Protein AF-A0A969PGB0-F1 (afdb_monomer_lite)

Structure (mmCIF, N/CA/C/O backbone):
data_AF-A0A969PGB0-F1
#
_entry.id   AF-A0A969PGB0-F1
#
loop_
_atom_site.group_PDB
_atom_site.id
_atom_site.type_symbol
_atom_site.label_atom_id
_atom_site.label_alt_id
_atom_site.label_comp_id
_atom_site.label_asym_id
_atom_site.label_entity_id
_atom_site.label_seq_id
_atom_site.pdbx_PDB_ins_code
_atom_site.Cartn_x
_atom_site.Cartn_y
_atom_site.Cartn_z
_atom_site.occupancy
_atom_site.B_iso_or_equiv
_atom_site.auth_seq_id
_atom_site.auth_comp_id
_atom_site.auth_asym_id
_atom_site.auth_atom_id
_atom_site.p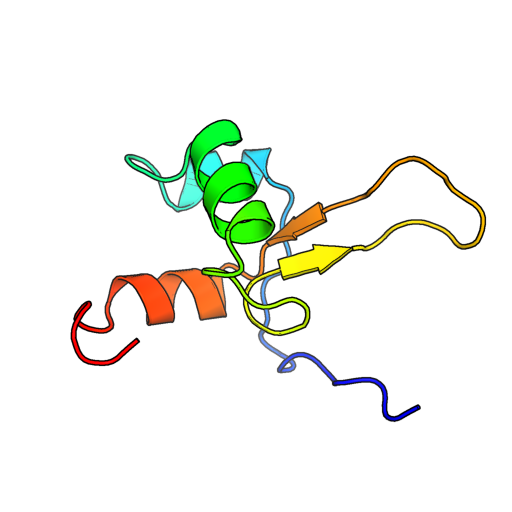dbx_PDB_model_num
ATOM 1 N N . MET A 1 1 ? -19.759 -13.084 5.096 1.00 41.84 1 MET A N 1
ATOM 2 C CA . MET A 1 1 ? -18.641 -12.433 4.374 1.00 41.84 1 MET A CA 1
ATOM 3 C C . MET A 1 1 ? -17.361 -13.206 4.664 1.00 41.84 1 MET A C 1
ATOM 5 O O . MET A 1 1 ? -16.976 -13.289 5.824 1.00 41.84 1 MET A O 1
ATOM 9 N N . LYS A 1 2 ? -16.745 -13.850 3.660 1.00 42.88 2 LYS A N 1
ATOM 10 C CA . LYS A 1 2 ? -15.472 -14.569 3.847 1.00 42.88 2 LYS A CA 1
ATOM 11 C C . LYS A 1 2 ? -14.400 -13.539 4.216 1.00 42.88 2 LYS A C 1
ATOM 1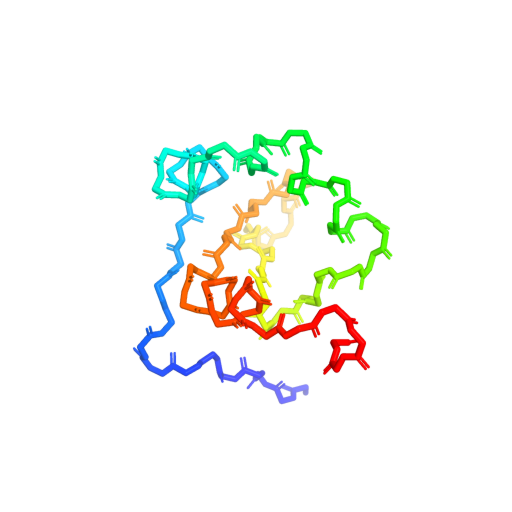3 O O . LYS A 1 2 ? -14.095 -12.679 3.394 1.00 42.88 2 LYS A O 1
ATOM 18 N N . LYS A 1 3 ? -13.858 -13.599 5.439 1.00 49.53 3 LYS A N 1
ATOM 19 C CA . LYS A 1 3 ? -12.649 -12.851 5.808 1.00 49.53 3 LYS A CA 1
ATOM 20 C C . LYS A 1 3 ? -11.565 -13.292 4.824 1.00 49.53 3 LYS A C 1
ATOM 22 O O . LYS A 1 3 ? -11.143 -14.444 4.885 1.00 49.53 3 LYS A O 1
ATOM 27 N N . ARG A 1 4 ? -11.185 -12.440 3.865 1.00 54.00 4 ARG A N 1
ATOM 28 C CA . ARG A 1 4 ? -10.003 -12.692 3.033 1.00 54.00 4 ARG A CA 1
ATOM 29 C C . ARG A 1 4 ? -8.827 -12.729 4.001 1.00 54.00 4 ARG A C 1
ATOM 31 O O . ARG A 1 4 ? -8.448 -11.702 4.554 1.00 54.00 4 ARG A O 1
ATOM 38 N N . LYS A 1 5 ? -8.370 -13.940 4.313 1.00 58.78 5 LYS A N 1
ATOM 39 C CA . LYS A 1 5 ? -7.231 -14.170 5.190 1.00 58.78 5 LYS A CA 1
ATOM 40 C C . LYS A 1 5 ? -6.021 -13.731 4.374 1.00 58.78 5 LYS A C 1
ATOM 42 O O . LYS A 1 5 ? -5.745 -14.330 3.336 1.00 58.78 5 LYS A O 1
ATOM 47 N N . LEU A 1 6 ? -5.395 -12.627 4.773 1.00 63.56 6 LEU A N 1
ATOM 48 C CA . LEU A 1 6 ? -4.084 -12.276 4.241 1.00 63.56 6 LEU A CA 1
ATOM 49 C C . LEU A 1 6 ? -3.152 -13.484 4.445 1.00 63.56 6 LEU A C 1
ATOM 51 O O . LEU A 1 6 ? -3.346 -14.214 5.423 1.00 63.56 6 LEU A O 1
ATOM 55 N N . PRO A 1 7 ? -2.191 -13.725 3.539 1.00 67.88 7 PRO A N 1
ATOM 56 C CA . PRO A 1 7 ? -1.207 -14.782 3.731 1.00 67.88 7 PRO A CA 1
ATOM 57 C C . PRO A 1 7 ? -0.571 -14.670 5.122 1.00 67.88 7 PRO A C 1
ATOM 59 O O . PRO A 1 7 ? -0.332 -13.558 5.589 1.00 67.88 7 PRO A O 1
ATOM 62 N N . ASP A 1 8 ? -0.266 -15.794 5.775 1.00 69.00 8 ASP A N 1
ATOM 63 C CA . ASP A 1 8 ? 0.273 -15.785 7.149 1.00 69.00 8 ASP A CA 1
ATOM 64 C C . ASP A 1 8 ? 1.634 -15.048 7.255 1.00 69.00 8 ASP A C 1
ATOM 66 O O . ASP A 1 8 ? 2.054 -14.663 8.341 1.00 69.00 8 ASP A O 1
ATOM 70 N N . HIS A 1 9 ? 2.297 -14.793 6.121 1.00 74.00 9 HIS A N 1
ATOM 71 C CA . HIS A 1 9 ? 3.546 -14.034 5.987 1.00 74.00 9 HIS A CA 1
ATOM 72 C C . HIS A 1 9 ? 3.350 -12.582 5.495 1.00 74.00 9 HIS A C 1
ATOM 74 O O . HIS A 1 9 ? 4.310 -11.932 5.076 1.00 74.00 9 HIS A O 1
ATOM 80 N N . ALA A 1 10 ? 2.117 -12.066 5.473 1.00 82.19 10 ALA A N 1
ATOM 81 C CA . ALA A 1 10 ? 1.846 -10.692 5.063 1.00 82.19 10 ALA A CA 1
ATOM 82 C C . ALA A 1 10 ? 2.368 -9.707 6.116 1.00 82.19 10 ALA A C 1
ATOM 84 O O . ALA A 1 10 ? 1.798 -9.564 7.200 1.00 82.19 10 ALA A O 1
ATOM 85 N N . GLU A 1 11 ? 3.441 -8.995 5.782 1.00 93.06 11 GLU A N 1
ATOM 86 C CA . GLU A 1 11 ? 3.979 -7.966 6.661 1.00 93.06 11 GLU A CA 1
ATOM 87 C C . GLU A 1 11 ? 3.174 -6.667 6.512 1.00 93.06 11 GLU A C 1
ATOM 89 O O . GLU A 1 11 ? 3.304 -5.934 5.528 1.00 93.06 11 GLU A O 1
ATOM 94 N N . LEU A 1 12 ? 2.321 -6.389 7.501 1.00 94.50 12 LEU A N 1
ATOM 95 C CA . LEU A 1 12 ? 1.460 -5.210 7.534 1.00 94.50 12 LEU A CA 1
ATOM 96 C C . LEU A 1 12 ? 2.094 -4.068 8.327 1.00 94.50 12 LEU A C 1
ATOM 98 O O . LEU A 1 12 ? 2.200 -4.134 9.551 1.00 94.50 12 LEU A O 1
ATOM 102 N N . VAL A 1 13 ? 2.423 -2.975 7.646 1.00 95.56 13 VAL A N 1
ATOM 103 C CA . VAL A 1 13 ? 3.073 -1.807 8.261 1.00 95.56 13 VAL A CA 1
ATOM 104 C C . VAL A 1 13 ? 2.314 -0.510 7.995 1.00 95.56 13 VAL A C 1
ATOM 106 O O . VAL A 1 13 ? 1.457 -0.437 7.118 1.00 95.56 13 VAL A O 1
ATOM 109 N N . SER A 1 14 ? 2.626 0.551 8.740 1.00 95.81 14 SER A N 1
ATOM 110 C CA . SER A 1 14 ? 2.064 1.880 8.475 1.00 95.81 14 SER A CA 1
ATOM 111 C C . SER A 1 14 ? 2.559 2.450 7.137 1.00 95.81 14 SER A C 1
ATOM 113 O O . SER A 1 14 ? 3.594 2.045 6.613 1.00 95.81 14 SER A O 1
ATOM 115 N N . LEU A 1 15 ? 1.863 3.460 6.603 1.00 94.94 15 LEU A N 1
ATOM 116 C CA . LEU A 1 15 ? 2.328 4.207 5.422 1.00 94.94 15 LEU A CA 1
ATOM 117 C C . LEU A 1 15 ? 3.727 4.819 5.610 1.00 94.94 15 LEU A C 1
ATOM 119 O O . LEU A 1 15 ? 4.474 4.950 4.647 1.00 94.94 15 LEU A O 1
ATOM 123 N N . GLU A 1 16 ? 4.070 5.238 6.828 1.00 95.38 16 GLU A N 1
ATOM 124 C CA . GLU A 1 16 ? 5.382 5.825 7.109 1.00 95.38 16 GLU A CA 1
ATOM 125 C C . GLU A 1 16 ? 6.484 4.768 7.025 1.00 95.38 16 GLU A C 1
ATOM 127 O O . GLU A 1 16 ? 7.481 4.963 6.332 1.00 95.38 16 GLU A O 1
ATOM 132 N N . GLU A 1 17 ? 6.266 3.624 7.669 1.00 96.06 17 GLU A N 1
ATOM 133 C CA . GLU A 1 17 ? 7.216 2.517 7.658 1.00 96.06 17 GLU A CA 1
ATOM 134 C C . GLU A 1 17 ? 7.354 1.914 6.255 1.00 96.06 17 GLU A C 1
ATOM 136 O O . GLU A 1 17 ? 8.466 1.684 5.780 1.00 96.06 17 GLU A O 1
ATOM 141 N N . ALA A 1 18 ? 6.241 1.766 5.530 1.00 95.88 18 ALA A N 1
ATOM 142 C CA . ALA A 1 18 ? 6.263 1.358 4.129 1.00 95.88 18 ALA A CA 1
ATOM 143 C C . ALA A 1 18 ? 7.100 2.318 3.275 1.00 95.88 18 ALA A C 1
ATOM 145 O O . ALA A 1 18 ? 7.908 1.874 2.463 1.00 95.88 18 ALA A O 1
ATOM 146 N N . SER A 1 19 ? 6.958 3.632 3.482 1.00 96.69 19 SER A N 1
ATOM 147 C CA . SER A 1 19 ? 7.742 4.634 2.753 1.00 96.69 19 SER A CA 1
ATOM 148 C C . SER A 1 19 ? 9.237 4.514 3.046 1.00 96.69 19 SER A C 1
ATOM 150 O O . SER A 1 19 ? 10.040 4.682 2.128 1.00 96.69 19 SER A O 1
ATOM 152 N N . LYS A 1 20 ? 9.613 4.235 4.300 1.00 95.69 20 LYS A N 1
ATOM 153 C CA . LYS A 1 20 ? 11.012 4.041 4.707 1.00 95.69 20 LYS A CA 1
ATOM 154 C C . LYS A 1 20 ? 11.613 2.796 4.055 1.00 95.69 20 LYS A C 1
ATOM 156 O O . LYS A 1 20 ? 12.714 2.870 3.521 1.00 95.69 20 LYS A O 1
ATOM 161 N N . ARG A 1 21 ? 10.877 1.680 4.039 1.00 95.12 21 ARG A N 1
ATOM 162 C CA . ARG A 1 21 ? 11.378 0.395 3.522 1.00 95.12 21 ARG A CA 1
ATOM 163 C C . ARG A 1 21 ? 11.349 0.271 2.002 1.00 95.12 21 ARG A C 1
ATOM 165 O O . ARG A 1 21 ? 12.290 -0.249 1.415 1.00 95.12 21 ARG A O 1
ATOM 172 N N . LEU A 1 22 ? 10.291 0.750 1.346 1.00 92.69 22 LEU A N 1
ATOM 173 C CA . LEU A 1 22 ? 10.170 0.689 -0.117 1.00 92.69 22 LEU A CA 1
ATOM 174 C C . LEU A 1 22 ? 11.039 1.746 -0.813 1.00 92.69 22 LEU A C 1
ATOM 176 O O . LEU A 1 22 ? 11.492 1.536 -1.943 1.00 92.69 22 LEU A O 1
ATOM 180 N N . GLY A 1 23 ? 11.270 2.877 -0.142 1.00 91.88 23 GLY A N 1
ATOM 181 C CA . GLY A 1 23 ? 12.136 3.951 -0.606 1.00 91.88 23 GLY A CA 1
ATOM 182 C C . GLY A 1 23 ? 11.536 4.792 -1.738 1.00 91.88 23 GLY A C 1
ATOM 183 O O . GLY A 1 23 ? 10.342 5.115 -1.771 1.00 91.88 23 GLY A O 1
ATOM 184 N N . ARG A 1 24 ? 12.398 5.218 -2.671 1.00 90.88 24 ARG A N 1
ATOM 185 C CA . ARG A 1 24 ? 12.050 6.174 -3.736 1.00 90.88 24 ARG A CA 1
ATOM 186 C C . ARG A 1 24 ? 10.850 5.682 -4.559 1.00 90.88 24 ARG A C 1
ATOM 188 O O . ARG A 1 24 ? 10.816 4.544 -5.009 1.00 90.88 24 ARG A O 1
ATOM 195 N 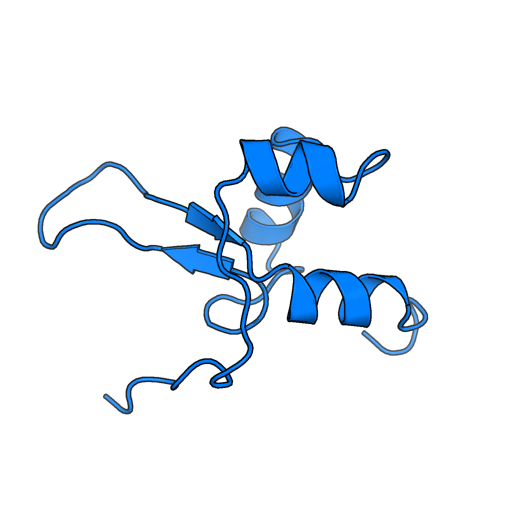N . GLY A 1 25 ? 9.874 6.568 -4.788 1.00 90.00 25 GLY A N 1
ATOM 196 C CA . GLY A 1 25 ? 8.647 6.265 -5.546 1.00 90.00 25 GLY A CA 1
ATOM 197 C C . GLY A 1 25 ? 7.455 5.794 -4.698 1.00 90.00 25 GLY A C 1
ATOM 198 O O . GLY A 1 25 ? 6.332 5.709 -5.214 1.00 90.00 25 GLY A O 1
ATOM 199 N N . PHE A 1 26 ? 7.663 5.579 -3.395 1.00 94.81 26 PHE A N 1
ATOM 200 C CA . PHE A 1 26 ? 6.651 5.118 -2.438 1.00 94.81 26 PHE A CA 1
ATOM 201 C C . PHE A 1 26 ? 6.472 6.087 -1.262 1.00 94.81 26 PHE A C 1
ATOM 203 O O . PHE A 1 26 ? 6.298 5.676 -0.123 1.00 94.81 26 PHE A O 1
ATOM 210 N N . SER A 1 27 ? 6.472 7.396 -1.534 1.00 95.88 27 SER A N 1
ATOM 211 C CA . SER A 1 27 ? 6.055 8.382 -0.530 1.00 95.88 27 SER A CA 1
ATOM 212 C C . SER A 1 27 ? 4.603 8.147 -0.102 1.00 95.88 27 SER A C 1
ATOM 214 O O . SER A 1 27 ? 3.807 7.587 -0.861 1.00 95.88 27 SER A O 1
ATOM 216 N N . ARG A 1 28 ? 4.217 8.651 1.077 1.00 95.00 28 ARG A N 1
ATOM 217 C CA . ARG A 1 28 ? 2.828 8.587 1.568 1.00 95.00 28 ARG A CA 1
ATOM 218 C C . ARG A 1 28 ? 1.813 9.021 0.504 1.00 95.00 28 ARG A C 1
ATOM 220 O O . ARG A 1 28 ? 0.859 8.298 0.241 1.00 95.00 28 ARG A O 1
ATOM 227 N N . ARG A 1 29 ? 2.042 10.172 -0.140 1.00 95.50 29 ARG A N 1
ATOM 228 C CA . ARG A 1 29 ? 1.171 10.701 -1.205 1.00 95.50 29 ARG A CA 1
ATOM 229 C C . ARG A 1 29 ? 1.109 9.765 -2.412 1.00 95.50 29 ARG A C 1
ATOM 231 O O . ARG A 1 29 ? 0.040 9.576 -2.975 1.00 95.50 29 ARG A O 1
ATOM 238 N N . SER A 1 30 ? 2.242 9.176 -2.792 1.00 95.69 30 SER A N 1
ATOM 239 C CA . SER A 1 30 ? 2.319 8.227 -3.904 1.00 95.69 30 SER A CA 1
ATOM 240 C C . SER A 1 30 ? 1.512 6.960 -3.613 1.00 95.69 30 SER A C 1
ATOM 242 O O . SER A 1 30 ? 0.713 6.547 -4.442 1.00 95.69 30 SER A O 1
ATOM 244 N N . MET A 1 31 ? 1.661 6.378 -2.419 1.00 95.94 31 MET A N 1
ATOM 245 C CA . MET A 1 31 ? 0.907 5.186 -2.012 1.00 95.94 31 MET A CA 1
ATOM 246 C C . MET A 1 31 ? -0.593 5.459 -1.911 1.00 95.94 31 MET A C 1
ATOM 248 O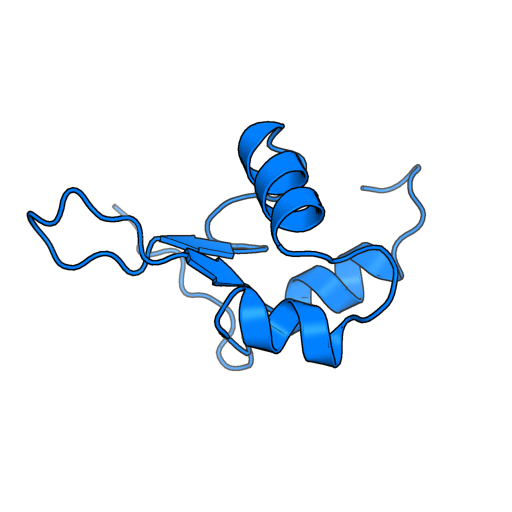 O . MET A 1 31 ? -1.377 4.691 -2.455 1.00 95.94 31 MET A O 1
ATOM 252 N N . LEU A 1 32 ? -0.991 6.579 -1.300 1.00 95.69 32 LEU A N 1
ATOM 253 C CA . LEU A 1 32 ? -2.399 6.980 -1.252 1.00 95.69 32 LEU A CA 1
ATOM 254 C C . LEU A 1 32 ? -2.981 7.158 -2.655 1.00 95.69 32 LEU A C 1
ATOM 256 O O . LEU A 1 32 ? -4.031 6.605 -2.934 1.00 95.69 32 LEU A O 1
ATOM 260 N N . ARG A 1 33 ? -2.253 7.804 -3.575 1.00 96.25 33 ARG A N 1
ATOM 261 C CA . ARG A 1 33 ? -2.688 7.929 -4.973 1.00 96.25 33 ARG A CA 1
ATOM 262 C C . ARG A 1 33 ? -2.955 6.566 -5.623 1.00 96.25 33 ARG A C 1
ATOM 264 O O . ARG A 1 33 ? -3.938 6.450 -6.337 1.00 96.25 33 ARG A O 1
ATOM 271 N N . ARG A 1 34 ? -2.103 5.558 -5.385 1.00 94.94 34 ARG A N 1
ATOM 272 C CA . ARG A 1 34 ? -2.286 4.192 -5.927 1.00 94.94 34 ARG A CA 1
ATOM 273 C C . ARG A 1 34 ? -3.494 3.479 -5.324 1.00 94.94 34 ARG A C 1
ATOM 275 O O . ARG A 1 34 ? -4.167 2.719 -6.012 1.00 94.94 34 ARG A O 1
ATOM 282 N N . ILE A 1 35 ? -3.760 3.720 -4.042 1.00 95.06 35 ILE A N 1
ATOM 283 C CA . ILE A 1 35 ? -4.958 3.223 -3.359 1.00 95.06 35 ILE A CA 1
ATOM 284 C C . ILE A 1 35 ? -6.204 3.886 -3.953 1.00 95.06 35 ILE A C 1
ATOM 286 O O . ILE A 1 35 ? -7.128 3.195 -4.371 1.00 95.06 35 ILE A O 1
ATOM 290 N N . ASP A 1 36 ? -6.202 5.215 -4.052 1.00 94.44 36 ASP A N 1
ATOM 291 C CA . ASP A 1 36 ? -7.335 5.999 -4.545 1.00 94.44 36 ASP A CA 1
ATOM 292 C C . ASP A 1 36 ? -7.625 5.712 -6.028 1.00 94.44 36 ASP A C 1
ATOM 294 O O . ASP A 1 36 ? -8.781 5.675 -6.439 1.00 94.44 36 ASP A O 1
ATOM 298 N N . SER A 1 37 ? -6.590 5.440 -6.832 1.00 94.25 37 SER A N 1
ATOM 299 C CA . SER A 1 37 ? -6.733 5.034 -8.235 1.00 94.25 37 SER A CA 1
ATOM 300 C C . SER A 1 37 ? -7.070 3.553 -8.422 1.00 94.25 37 SER A C 1
ATOM 302 O O . SER A 1 37 ? -7.105 3.090 -9.559 1.00 94.25 37 SER A O 1
ATOM 304 N N . SER A 1 38 ? -7.273 2.794 -7.338 1.00 91.94 38 SER A N 1
ATOM 305 C CA . SER A 1 38 ? -7.494 1.337 -7.352 1.00 91.94 38 SER A CA 1
ATOM 306 C C . SER A 1 38 ? -6.369 0.511 -8.000 1.00 91.94 38 SER A C 1
ATOM 308 O O . SER A 1 38 ? -6.542 -0.682 -8.238 1.00 91.94 38 SER A O 1
ATOM 310 N N . GLU A 1 39 ? -5.194 1.110 -8.232 1.00 93.06 39 GLU A N 1
ATOM 311 C CA . GLU A 1 39 ? -3.980 0.401 -8.669 1.00 93.06 39 GLU A CA 1
ATOM 312 C C . GLU A 1 39 ? -3.542 -0.590 -7.580 1.00 93.06 39 GLU A C 1
ATOM 314 O O . GLU A 1 39 ? -3.076 -1.691 -7.866 1.00 93.06 39 GLU A O 1
ATOM 319 N N . TRP A 1 40 ? -3.737 -0.218 -6.311 1.00 94.38 40 TRP A N 1
ATOM 320 C CA . TRP A 1 40 ? -3.532 -1.085 -5.156 1.00 94.38 40 TRP A CA 1
ATOM 321 C C . TRP A 1 40 ? -4.859 -1.583 -4.592 1.00 94.38 40 TRP A C 1
ATOM 323 O O . TRP A 1 40 ? -5.662 -0.825 -4.048 1.00 94.38 40 TRP A O 1
ATOM 333 N N . GLN A 1 41 ? -5.053 -2.895 -4.667 1.00 92.75 41 GLN A N 1
ATOM 334 C CA . GLN A 1 41 ? -6.272 -3.561 -4.209 1.00 92.75 41 GLN A CA 1
ATOM 335 C C . GLN A 1 41 ? -6.290 -3.781 -2.686 1.00 92.75 41 GLN A C 1
ATOM 337 O O . GLN A 1 41 ? -5.317 -4.290 -2.114 1.00 92.75 41 GLN A O 1
ATOM 342 N N . GLU A 1 42 ? -7.413 -3.439 -2.044 1.00 92.75 42 GLU A N 1
ATOM 343 C CA . GLU A 1 42 ? -7.654 -3.695 -0.618 1.00 92.75 42 GLU A CA 1
ATOM 344 C C . GLU A 1 42 ? -7.755 -5.205 -0.335 1.00 92.75 42 GLU A C 1
ATOM 346 O O . GLU A 1 42 ? -8.328 -5.977 -1.108 1.00 92.75 42 GLU A O 1
ATOM 351 N N . GLY A 1 43 ? -7.169 -5.647 0.777 1.00 90.00 43 GLY A N 1
ATOM 352 C CA . GLY A 1 43 ? -7.029 -7.056 1.140 1.00 90.00 43 GLY A CA 1
ATOM 353 C C . GLY A 1 43 ? -5.898 -7.783 0.408 1.00 90.00 43 GLY A C 1
ATOM 354 O O . GLY A 1 43 ? -5.699 -8.967 0.666 1.00 90.00 43 GLY A O 1
ATOM 355 N N . ILE A 1 44 ? -5.167 -7.101 -0.484 1.00 91.69 44 ILE A N 1
ATOM 356 C CA . ILE A 1 44 ? -3.973 -7.634 -1.159 1.00 91.69 44 ILE A CA 1
ATOM 357 C C . ILE A 1 44 ? -2.775 -6.740 -0.851 1.00 91.69 44 ILE A C 1
ATOM 359 O O . ILE A 1 4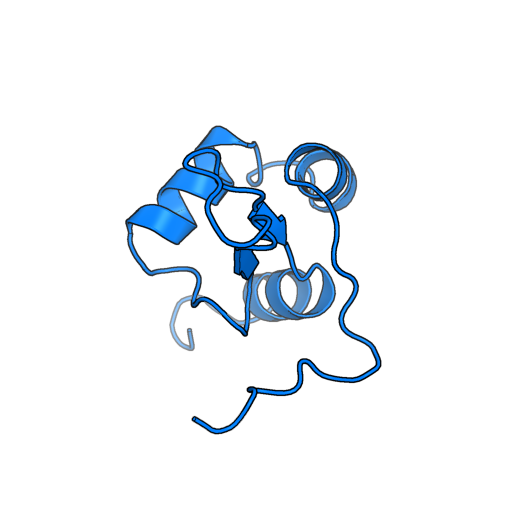4 ? -1.869 -7.159 -0.138 1.00 91.69 44 ILE A O 1
ATOM 363 N N . HIS A 1 45 ? -2.794 -5.496 -1.330 1.00 94.56 45 HIS A N 1
ATOM 364 C CA . HIS A 1 45 ? -1.679 -4.552 -1.192 1.00 94.56 45 HIS A CA 1
ATOM 365 C C . HIS A 1 45 ? -1.786 -3.704 0.077 1.00 94.56 45 HIS A C 1
ATOM 367 O O . HIS A 1 45 ? -0.783 -3.219 0.598 1.00 94.56 45 HIS A O 1
ATOM 373 N N . TRP A 1 46 ? -3.002 -3.503 0.578 1.00 95.19 46 TRP A N 1
ATOM 374 C CA . TRP A 1 46 ? -3.271 -2.702 1.766 1.00 95.19 46 TRP A CA 1
ATOM 375 C C . TRP A 1 46 ? -4.570 -3.145 2.440 1.00 95.19 46 TRP A C 1
ATOM 377 O O . TRP A 1 46 ? -5.369 -3.857 1.835 1.00 95.19 46 TRP A O 1
ATOM 387 N N . ILE A 1 47 ? -4.786 -2.720 3.682 1.00 93.81 47 ILE A N 1
ATOM 388 C CA . ILE A 1 47 ? -6.049 -2.881 4.413 1.00 93.81 47 ILE A CA 1
ATOM 389 C C . ILE A 1 47 ? -6.404 -1.598 5.169 1.00 93.81 47 ILE A C 1
ATOM 391 O O . ILE A 1 47 ? -5.505 -0.853 5.578 1.00 93.81 47 ILE A O 1
ATOM 395 N N . ASP A 1 48 ? -7.695 -1.362 5.401 1.00 92.62 48 ASP A N 1
ATOM 396 C CA . ASP A 1 48 ? -8.159 -0.406 6.409 1.00 92.62 48 ASP A CA 1
ATOM 397 C C . ASP A 1 48 ? -8.339 -1.108 7.766 1.00 92.62 48 ASP A C 1
ATOM 399 O O . ASP A 1 48 ? -9.310 -1.825 7.996 1.00 92.62 48 ASP A O 1
ATOM 403 N N . ASP A 1 49 ? -7.403 -0.882 8.688 1.00 90.00 49 ASP A N 1
ATOM 404 C CA . ASP A 1 49 ? -7.416 -1.414 10.057 1.00 90.00 49 ASP A CA 1
ATOM 405 C C . ASP A 1 49 ? -8.149 -0.479 11.038 1.00 90.00 49 ASP A C 1
ATOM 407 O O . ASP A 1 49 ? -7.821 -0.374 12.223 1.00 90.00 49 ASP A O 1
ATOM 411 N N . ARG A 1 50 ? -9.119 0.298 10.541 1.00 87.69 50 ARG A N 1
ATOM 412 C CA . ARG A 1 50 ? -9.922 1.182 11.391 1.00 87.69 50 ARG A CA 1
ATOM 413 C C . ARG A 1 50 ? -10.637 0.385 12.482 1.00 87.69 50 ARG A C 1
ATOM 415 O O . ARG A 1 50 ? -11.197 -0.686 12.247 1.00 87.69 50 ARG A O 1
ATOM 422 N N . ARG A 1 51 ? -10.709 0.969 13.681 1.00 84.69 51 ARG A N 1
ATOM 423 C CA . ARG A 1 51 ? -11.596 0.455 14.732 1.00 84.69 51 ARG A CA 1
ATOM 424 C C . ARG A 1 51 ? -13.054 0.547 14.260 1.00 84.69 51 ARG A C 1
ATOM 426 O O . ARG A 1 51 ? -13.406 1.553 13.633 1.00 84.69 51 ARG A O 1
ATOM 433 N N . PRO A 1 52 ? -13.911 -0.437 14.582 1.00 81.62 52 PRO A N 1
ATOM 434 C CA . PRO A 1 52 ? -15.342 -0.338 14.312 1.00 81.62 52 PRO A CA 1
ATOM 435 C C . PRO A 1 52 ? -15.907 0.985 14.856 1.00 81.62 52 PRO A C 1
ATOM 437 O O . PRO A 1 52 ? -15.673 1.326 16.012 1.00 81.62 52 PRO A O 1
ATOM 440 N N . GLY A 1 53 ? -16.591 1.756 14.006 1.00 80.38 53 GLY A N 1
ATOM 441 C CA . GLY A 1 53 ? -17.163 3.064 14.363 1.00 80.38 53 GLY A CA 1
ATOM 442 C C . GLY A 1 53 ? -16.219 4.270 14.242 1.00 80.38 53 GLY A C 1
ATOM 443 O O . GLY A 1 53 ? -16.669 5.402 14.387 1.00 80.38 53 GLY A O 1
ATOM 444 N N . SER A 1 54 ? -14.931 4.076 13.932 1.00 85.56 54 SER A N 1
ATOM 445 C CA . SER A 1 54 ? -14.004 5.188 13.681 1.00 85.56 54 SER A CA 1
ATOM 446 C C . SER A 1 54 ? -14.155 5.741 12.262 1.00 85.56 54 SER A C 1
ATOM 448 O O . SER A 1 54 ? -14.086 4.997 11.283 1.00 85.56 54 SER A O 1
ATOM 450 N N . SER A 1 55 ? -14.264 7.067 12.138 1.00 81.19 55 SER A N 1
ATOM 451 C CA . SER A 1 55 ? -14.188 7.777 10.852 1.00 81.19 55 SER A CA 1
ATOM 452 C C . SER A 1 55 ? -12.753 7.924 10.331 1.00 81.19 55 SER A C 1
ATOM 454 O O . SER A 1 55 ? -12.540 8.131 9.136 1.00 81.19 55 SER A O 1
ATOM 456 N N . LYS A 1 56 ? -11.748 7.792 11.206 1.00 83.56 56 LYS A N 1
ATOM 457 C CA . LYS A 1 56 ? -10.333 7.835 10.823 1.00 83.56 56 LYS A CA 1
ATOM 458 C C . LYS A 1 56 ? -9.913 6.483 10.251 1.00 83.56 56 LYS A C 1
ATOM 460 O O . LYS A 1 56 ? -9.930 5.487 10.977 1.00 83.56 56 LYS A O 1
ATOM 465 N N . ARG A 1 57 ? -9.516 6.481 8.974 1.00 82.50 57 ARG A N 1
ATOM 466 C CA . ARG A 1 57 ? -8.901 5.329 8.296 1.00 82.50 57 ARG A CA 1
ATOM 467 C C . ARG A 1 57 ? -7.546 5.015 8.923 1.00 82.50 57 ARG A C 1
ATOM 469 O O . ARG A 1 57 ? -6.745 5.931 9.133 1.00 82.50 57 ARG A O 1
ATOM 476 N N . LEU A 1 58 ? -7.269 3.737 9.165 1.00 90.88 58 LEU A N 1
ATOM 477 C CA . LEU A 1 58 ? -5.962 3.274 9.630 1.00 90.88 58 LEU A CA 1
ATOM 478 C C . LEU A 1 58 ? -5.357 2.357 8.570 1.00 90.88 58 LEU A C 1
ATOM 480 O O . LEU A 1 58 ? -5.444 1.138 8.645 1.00 90.88 58 LEU A O 1
ATOM 484 N N . ILE A 1 59 ? -4.754 2.966 7.551 1.00 93.56 59 ILE A N 1
ATOM 485 C CA . ILE A 1 59 ? -4.203 2.225 6.415 1.00 93.56 59 ILE A CA 1
ATOM 486 C C . ILE A 1 59 ? -2.934 1.485 6.839 1.00 93.56 59 ILE A C 1
ATOM 488 O O . ILE A 1 59 ? -1.962 2.109 7.283 1.00 93.56 59 ILE A O 1
ATOM 492 N N . LYS A 1 60 ? -2.932 0.169 6.623 1.00 95.25 60 LYS A N 1
ATOM 493 C CA . LYS A 1 60 ? -1.739 -0.678 6.689 1.00 95.25 60 LYS A CA 1
ATOM 494 C C . LYS A 1 60 ? -1.396 -1.203 5.301 1.00 95.25 60 LYS A C 1
ATOM 496 O O . LYS A 1 60 ? -2.281 -1.621 4.561 1.00 95.25 60 LYS A O 1
ATOM 501 N N . ILE A 1 61 ? -0.118 -1.174 4.953 1.00 96.38 61 ILE A N 1
ATOM 502 C CA . ILE A 1 61 ? 0.421 -1.656 3.682 1.00 96.38 61 ILE A CA 1
ATOM 503 C C . ILE A 1 61 ? 0.960 -3.065 3.877 1.00 96.38 61 ILE A C 1
ATOM 505 O O . ILE A 1 61 ? 1.714 -3.299 4.817 1.00 96.38 61 ILE A O 1
ATOM 509 N N . ASN A 1 62 ? 0.601 -3.972 2.974 1.00 95.56 62 ASN A N 1
ATOM 510 C CA . ASN A 1 62 ? 1.202 -5.293 2.869 1.00 95.56 62 ASN A CA 1
ATOM 511 C C . ASN A 1 62 ? 2.513 -5.178 2.080 1.00 95.56 62 ASN A C 1
ATOM 513 O O . ASN A 1 62 ? 2.506 -5.115 0.848 1.00 95.56 62 ASN A O 1
ATOM 517 N N . LEU A 1 63 ? 3.638 -5.112 2.791 1.00 94.31 63 LEU A N 1
ATOM 518 C CA . LEU A 1 63 ? 4.956 -4.937 2.181 1.00 94.31 63 LEU A CA 1
ATOM 519 C C . LEU A 1 63 ? 5.333 -6.077 1.246 1.00 94.31 63 LEU A C 1
ATOM 521 O O . LEU A 1 63 ? 5.937 -5.812 0.206 1.00 94.31 63 LEU A O 1
ATOM 525 N N . THR A 1 64 ? 4.964 -7.311 1.586 1.00 92.31 64 THR A N 1
ATOM 526 C CA . THR A 1 64 ? 5.248 -8.489 0.764 1.00 92.31 64 THR A CA 1
ATOM 527 C C . THR A 1 64 ? 4.600 -8.338 -0.611 1.00 92.31 64 THR A C 1
ATOM 529 O O . THR A 1 64 ? 5.297 -8.288 -1.623 1.00 92.31 64 THR A O 1
ATOM 532 N N . ALA A 1 65 ? 3.280 -8.126 -0.642 1.00 93.12 65 ALA A N 1
ATOM 533 C CA . ALA A 1 65 ? 2.529 -7.989 -1.889 1.00 93.12 65 ALA A CA 1
ATOM 534 C C . ALA A 1 65 ? 2.987 -6.782 -2.720 1.00 93.12 65 ALA A C 1
ATOM 536 O O . ALA A 1 65 ? 3.106 -6.864 -3.938 1.00 93.12 65 ALA A O 1
ATOM 537 N N . VAL A 1 66 ? 3.284 -5.648 -2.077 1.00 93.62 66 VAL A N 1
ATOM 538 C CA . VAL A 1 66 ? 3.785 -4.461 -2.786 1.00 93.62 66 VAL A CA 1
ATOM 539 C C . VAL A 1 66 ? 5.185 -4.687 -3.364 1.00 93.62 66 VAL A C 1
ATOM 541 O O . VAL A 1 66 ? 5.488 -4.188 -4.452 1.00 93.62 66 VAL A O 1
ATOM 544 N N . SER A 1 67 ? 6.039 -5.436 -2.669 1.00 91.44 67 SER A N 1
ATOM 545 C CA . SER A 1 67 ? 7.381 -5.767 -3.156 1.00 91.44 67 SER A CA 1
ATOM 546 C C . SER A 1 67 ? 7.320 -6.702 -4.366 1.00 91.44 67 SER A C 1
ATOM 548 O O . SER A 1 67 ? 8.019 -6.460 -5.348 1.00 91.44 67 SER A O 1
ATOM 550 N N . GLU A 1 68 ? 6.432 -7.696 -4.350 1.00 89.75 68 GLU A N 1
ATOM 551 C CA . GLU A 1 68 ? 6.152 -8.574 -5.499 1.00 89.75 68 GLU A CA 1
ATOM 552 C C . GLU A 1 68 ? 5.522 -7.811 -6.676 1.00 89.75 68 GLU A C 1
ATOM 554 O O . GLU A 1 68 ? 5.906 -7.965 -7.839 1.00 89.75 68 GLU A O 1
ATOM 559 N N . TRP A 1 69 ? 4.581 -6.913 -6.388 1.00 89.81 69 TRP A N 1
ATOM 560 C CA . TRP A 1 69 ? 3.966 -6.060 -7.403 1.00 89.81 69 TRP A CA 1
ATOM 561 C C . TRP A 1 69 ? 5.002 -5.161 -8.090 1.00 89.81 69 TRP A C 1
ATOM 563 O O . TRP A 1 69 ? 4.969 -4.966 -9.307 1.00 89.81 69 TRP A O 1
ATOM 573 N N . ARG A 1 70 ? 5.969 -4.637 -7.322 1.00 85.81 70 ARG A N 1
ATOM 574 C CA . ARG A 1 70 ? 7.066 -3.808 -7.841 1.00 85.81 70 ARG A CA 1
ATOM 575 C C . ARG A 1 70 ? 7.956 -4.579 -8.818 1.00 85.81 70 ARG A C 1
ATOM 577 O O . ARG A 1 70 ? 8.397 -3.981 -9.800 1.00 85.81 70 ARG A O 1
ATOM 584 N N . THR A 1 71 ? 8.255 -5.847 -8.540 1.00 85.50 71 THR A N 1
ATOM 585 C CA . THR A 1 71 ? 9.116 -6.686 -9.394 1.00 85.50 71 THR A CA 1
ATOM 586 C C . THR A 1 71 ? 8.379 -7.230 -10.615 1.00 85.50 71 THR A C 1
ATOM 588 O O . THR A 1 71 ? 9.005 -7.517 -11.635 1.00 85.50 71 THR A O 1
ATOM 591 N N . THR A 1 72 ? 7.049 -7.305 -10.562 1.00 81.56 72 THR A N 1
ATOM 592 C CA . THR A 1 72 ? 6.219 -7.685 -11.709 1.00 81.56 72 THR A CA 1
ATOM 593 C C . THR A 1 72 ? 6.306 -6.606 -12.801 1.00 81.56 72 THR A C 1
ATOM 595 O O . THR A 1 72 ? 6.204 -5.421 -12.490 1.00 81.56 72 THR A O 1
ATOM 598 N N . PRO A 1 73 ? 6.494 -6.923 -14.092 1.00 76.94 73 PRO A N 1
ATOM 599 C CA . PRO A 1 73 ? 6.483 -5.920 -15.163 1.00 76.94 73 PRO A CA 1
ATOM 600 C C . PRO A 1 73 ? 5.126 -5.217 -15.289 1.00 76.94 73 PRO A C 1
ATOM 602 O O . PRO A 1 73 ? 4.099 -5.872 -15.163 1.00 76.94 73 PRO A O 1
ATOM 605 N N . ALA A 1 74 ? 5.105 -3.913 -15.593 1.00 70.88 74 ALA A N 1
ATOM 606 C CA . ALA A 1 74 ? 3.872 -3.110 -15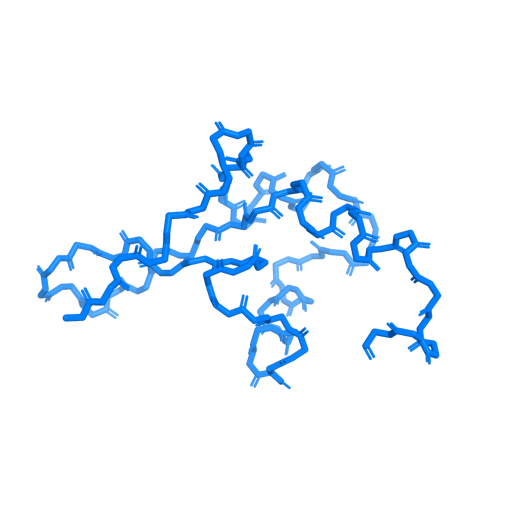.674 1.00 70.88 74 ALA A CA 1
ATOM 607 C C . ALA A 1 74 ? 2.820 -3.667 -16.652 1.00 70.88 74 ALA A C 1
ATOM 609 O O . ALA A 1 74 ? 1.632 -3.535 -16.404 1.00 70.88 74 ALA A O 1
ATOM 610 N N . ALA A 1 75 ? 3.253 -4.341 -17.722 1.00 69.81 75 ALA A N 1
ATOM 611 C CA . ALA A 1 75 ? 2.367 -4.978 -18.699 1.00 69.81 75 ALA A CA 1
ATOM 612 C C . ALA A 1 75 ? 1.639 -6.235 -18.175 1.00 69.81 75 ALA A C 1
ATOM 614 O O . ALA A 1 75 ? 0.805 -6.790 -18.882 1.00 69.81 75 ALA A O 1
ATOM 615 N N . LYS A 1 76 ? 1.993 -6.723 -16.979 1.00 59.44 76 LYS A N 1
ATOM 616 C CA . LYS A 1 76 ? 1.469 -7.957 -16.371 1.00 59.44 76 LYS A CA 1
ATOM 617 C C . LYS A 1 76 ? 0.741 -7.715 -15.038 1.00 59.44 76 LYS A C 1
ATOM 619 O O . LYS A 1 76 ? 0.481 -8.686 -14.333 1.00 59.44 76 LYS A O 1
ATOM 624 N N . ARG A 1 77 ? 0.488 -6.454 -14.669 1.00 62.94 77 ARG A N 1
ATOM 625 C CA . ARG A 1 77 ? -0.161 -6.065 -13.404 1.00 62.94 77 ARG A CA 1
ATOM 626 C C . ARG A 1 77 ? -1.590 -5.612 -13.639 1.00 62.94 77 ARG A C 1
ATOM 628 O O . ARG A 1 77 ? -1.817 -4.992 -14.700 1.00 62.94 77 ARG A O 1
#

Radius of gyration: 12.55 Å; chains: 1; bounding box: 31×26×33 Å

Foldseek 3Di:
DPPLDQPPPFDWAALVVLCVVVDPQSHSVSVVVCVVVVVDPDSQQWHFPDDVPDPDTGIIGRNVRVVVVVPDDPVGD

Sequence (77 aa):
MKKRKLPDHAELVSLEEASKRLGRGFSRRSMLRRIDSSEWQEGIHWIDDRRPGSSKRLIKINLTAVSEWRTTPAAKR

Secondary structure (DSSP, 8-state):
-------TT--EEEHHHHHHHH-TT--HHHHHHHHHTTSS-BTTTEEE-PPTT-SS--EEEEHHHHHHHHHS-GGG-

pLDDT: mean 86.36, std 13.21, range [41.84, 96.69]